Protein AF-A0A7Y2HQN2-F1 (afdb_monomer)

Solvent-accessible surface area (backbone atoms only — not comparable to full-atom values): 9182 Å² total; per-residue (Å²): 140,83,82,82,76,82,76,82,73,78,76,77,78,77,54,69,66,60,56,53,52,50,49,52,53,46,50,50,53,46,52,68,67,55,56,72,78,70,80,63,46,67,68,32,53,52,52,37,49,53,52,49,52,53,38,50,61,58,30,72,74,42,89,48,68,68,63,28,50,49,42,54,53,52,41,52,52,50,35,51,51,44,44,53,50,34,40,52,52,49,23,64,76,67,78,47,62,66,75,50,74,56,49,37,50,27,48,68,38,24,48,61,37,50,51,49,43,55,53,47,50,55,52,33,58,77,64,71,42,63,86,51,46,66,61,50,50,53,52,33,49,51,52,14,50,54,49,21,49,74,58,57,77,74,90,70,84,73,90,126

Structure (mmCIF, N/CA/C/O backbone):
data_AF-A0A7Y2HQN2-F1
#
_entry.id   AF-A0A7Y2HQN2-F1
#
loop_
_atom_site.group_PDB
_atom_site.id
_atom_site.type_symbol
_atom_site.label_atom_id
_atom_site.label_alt_id
_atom_site.label_comp_id
_atom_site.label_asym_id
_atom_site.label_entity_id
_atom_site.label_seq_id
_atom_site.pdbx_PDB_ins_code
_atom_site.Cartn_x
_atom_site.Cartn_y
_atom_site.Cartn_z
_atom_site.occupancy
_atom_site.B_iso_or_equiv
_atom_site.auth_seq_id
_atom_site.auth_comp_id
_atom_site.auth_asym_id
_atom_site.auth_atom_id
_atom_site.pdbx_PDB_model_num
ATOM 1 N N . MET A 1 1 ? -13.494 41.776 67.941 1.00 45.44 1 MET A N 1
ATOM 2 C CA . MET A 1 1 ? -14.643 41.095 67.309 1.00 45.44 1 MET A CA 1
ATOM 3 C C . MET A 1 1 ? -14.095 40.234 66.183 1.00 45.44 1 MET A C 1
ATOM 5 O O . MET A 1 1 ? -13.772 40.758 65.129 1.00 45.44 1 MET A O 1
ATOM 9 N N . THR A 1 2 ? -13.854 38.953 66.448 1.00 55.62 2 THR A N 1
ATOM 10 C CA . THR A 1 2 ? -13.328 37.986 65.476 1.00 55.62 2 THR A CA 1
ATOM 11 C C . THR A 1 2 ? -14.497 37.174 64.927 1.00 55.62 2 THR A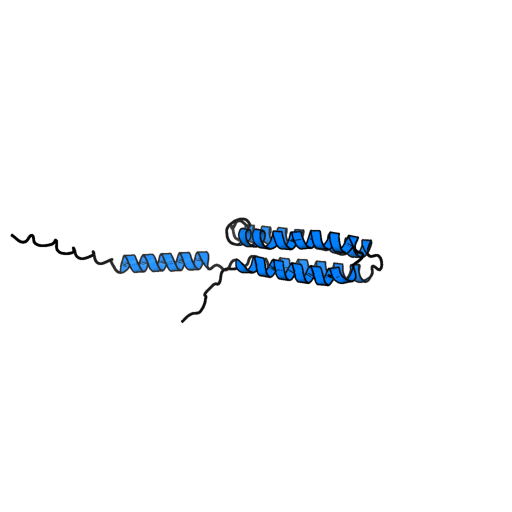 C 1
ATOM 13 O O . THR A 1 2 ? -15.167 36.468 65.675 1.00 55.62 2 THR A O 1
ATOM 16 N N . HIS A 1 3 ? -14.778 37.320 63.631 1.00 57.00 3 HIS A N 1
ATOM 17 C CA . HIS A 1 3 ? -15.749 36.482 62.929 1.00 57.00 3 HIS A CA 1
ATOM 18 C C . HIS A 1 3 ? -15.254 35.024 62.923 1.00 57.00 3 HIS A C 1
ATOM 20 O O . HIS A 1 3 ? -14.113 34.795 62.516 1.00 57.00 3 HIS A O 1
ATOM 26 N N . PRO A 1 4 ? -16.060 34.038 63.355 1.00 65.94 4 PRO A N 1
ATOM 27 C CA . PRO A 1 4 ? -15.708 32.637 63.178 1.00 65.94 4 PRO A CA 1
ATOM 28 C C . PRO A 1 4 ? -15.770 32.282 61.687 1.00 65.94 4 PRO A C 1
ATOM 30 O O . PRO A 1 4 ? -16.770 32.541 61.016 1.00 65.94 4 PRO A O 1
ATOM 33 N N . SER A 1 5 ? -14.683 31.710 61.167 1.00 67.25 5 SER A N 1
ATOM 34 C CA . SER A 1 5 ? -14.619 31.164 59.810 1.00 67.25 5 SER A CA 1
ATOM 35 C C . SER A 1 5 ? -15.662 30.052 59.633 1.00 67.25 5 SER A C 1
ATOM 37 O O . SER A 1 5 ? -15.847 29.260 60.561 1.00 67.25 5 SER A O 1
ATOM 39 N N . PRO A 1 6 ? -16.329 29.951 58.468 1.00 64.25 6 PRO A N 1
ATOM 40 C CA . PRO A 1 6 ? -17.262 28.865 58.206 1.00 64.25 6 PRO A CA 1
ATOM 41 C C . PRO A 1 6 ? -16.527 27.524 58.287 1.00 64.25 6 PRO A C 1
ATOM 43 O O . PRO A 1 6 ? -15.493 27.319 57.649 1.00 64.25 6 PRO A O 1
ATOM 46 N N . THR A 1 7 ? -17.058 26.621 59.106 1.00 64.88 7 THR A N 1
ATOM 47 C CA . THR A 1 7 ? -16.627 25.228 59.192 1.00 64.88 7 THR A CA 1
ATOM 48 C C . THR A 1 7 ? -16.753 24.577 57.811 1.00 64.88 7 THR A C 1
ATOM 50 O O . THR A 1 7 ? -17.809 24.705 57.187 1.00 64.88 7 THR A O 1
ATOM 53 N N . PRO A 1 8 ? -15.716 23.883 57.304 1.00 61.28 8 PRO A N 1
ATOM 54 C CA . PRO A 1 8 ? -15.841 23.118 56.072 1.00 61.28 8 PRO A CA 1
ATOM 55 C C . PRO A 1 8 ? -16.943 22.073 56.266 1.00 61.28 8 PRO A C 1
ATOM 57 O O . PRO A 1 8 ? -16.873 21.244 57.175 1.00 61.28 8 PRO A O 1
ATOM 60 N N . THR A 1 9 ? -17.989 22.147 55.446 1.00 61.47 9 THR A N 1
ATOM 61 C CA . THR A 1 9 ? -19.031 21.126 55.395 1.00 61.47 9 THR A CA 1
ATOM 62 C C . THR A 1 9 ? -18.380 19.781 55.062 1.00 61.47 9 THR A C 1
ATOM 64 O O . THR A 1 9 ? -17.557 19.720 54.143 1.00 61.47 9 THR A O 1
ATOM 67 N N . PRO A 1 10 ? -18.700 18.699 55.797 1.00 61.03 10 PRO A N 1
ATOM 68 C CA . PRO A 1 10 ? -18.227 17.366 55.455 1.00 61.03 10 PRO A CA 1
ATOM 69 C C . PRO A 1 10 ? -18.631 17.062 54.014 1.00 61.03 10 PRO A C 1
ATOM 71 O O . PRO A 1 10 ? -19.803 17.185 53.661 1.00 61.03 10 PRO A O 1
ATOM 74 N N . SER A 1 11 ? -17.657 16.712 53.177 1.00 62.47 11 SER A N 1
ATOM 75 C CA . SER A 1 11 ? -17.930 16.199 51.838 1.00 62.47 11 SER A CA 1
ATOM 76 C C . SER A 1 11 ? -18.812 14.965 51.997 1.00 62.47 11 SER A C 1
ATOM 78 O O . SER A 1 11 ? -18.449 14.030 52.712 1.00 62.47 11 SER A O 1
ATOM 80 N N . GLU A 1 12 ? -19.994 15.006 51.387 1.00 61.25 12 GLU A N 1
ATOM 81 C CA . GLU A 1 12 ? -20.959 13.913 51.403 1.00 61.25 12 GLU A CA 1
ATOM 82 C C . GLU A 1 12 ? -20.238 12.605 51.027 1.00 61.25 12 GLU A C 1
ATOM 84 O O . GLU A 1 12 ? -19.568 12.562 49.987 1.00 61.25 12 GLU A O 1
ATOM 89 N N . PRO A 1 13 ? -20.264 11.565 51.883 1.00 63.03 13 PRO A N 1
ATOM 90 C CA . PRO A 1 13 ? -19.539 10.335 51.616 1.00 63.03 13 PRO A CA 1
ATOM 91 C C . PRO A 1 13 ? -20.116 9.712 50.350 1.00 63.03 13 PRO A C 1
ATOM 93 O O . PRO A 1 13 ? -21.251 9.244 50.350 1.00 63.03 13 PRO A O 1
ATOM 96 N N . ILE A 1 14 ? -19.342 9.722 49.265 1.00 60.88 14 ILE A N 1
ATOM 97 C CA . ILE A 1 14 ? -19.719 9.058 48.017 1.00 60.88 14 ILE A CA 1
ATOM 98 C C . ILE A 1 14 ? -20.062 7.610 48.367 1.00 60.88 14 ILE A C 1
ATOM 100 O O . ILE A 1 14 ? -19.206 6.874 48.872 1.00 60.88 14 ILE A O 1
ATOM 104 N N . ALA A 1 15 ? -21.312 7.210 48.131 1.00 75.25 15 ALA A N 1
ATOM 105 C CA . ALA A 1 15 ? -21.757 5.859 48.410 1.00 75.25 15 ALA A CA 1
ATOM 106 C C . ALA A 1 15 ? -20.872 4.884 47.619 1.00 75.25 15 ALA A C 1
ATOM 108 O O . ALA A 1 15 ? -20.712 5.012 46.406 1.00 75.25 15 ALA A O 1
ATOM 109 N N . LEU A 1 16 ? -20.279 3.898 48.299 1.00 71.25 16 LEU A N 1
ATOM 110 C CA . LEU A 1 16 ? -19.400 2.884 47.692 1.00 71.25 16 LEU A CA 1
ATOM 111 C C . LEU A 1 16 ? -20.021 2.225 46.442 1.00 71.25 16 LEU A C 1
ATOM 113 O O . LEU A 1 16 ? -19.297 1.854 45.519 1.00 71.25 16 LEU A O 1
ATOM 117 N N . GLY A 1 17 ? -21.356 2.133 46.390 1.00 77.19 17 GLY A N 1
ATOM 118 C CA . GLY A 1 17 ? -22.111 1.643 45.236 1.00 77.19 17 GLY A CA 1
ATOM 119 C C . GLY A 1 17 ? -21.999 2.520 43.984 1.00 77.19 17 GLY A C 1
ATOM 120 O O . GLY A 1 17 ? -21.856 1.974 42.891 1.00 77.19 17 GLY A O 1
ATOM 121 N N . ASP A 1 18 ? -21.980 3.849 44.122 1.00 78.69 18 ASP A N 1
ATOM 122 C CA . ASP A 1 18 ? -21.851 4.770 42.983 1.00 78.69 18 ASP A CA 1
ATOM 123 C C . ASP A 1 18 ? -20.459 4.666 42.352 1.00 78.69 18 ASP A C 1
ATOM 125 O O . ASP A 1 18 ? -20.328 4.582 41.129 1.00 78.69 18 ASP A O 1
ATOM 129 N N . ARG A 1 19 ? -19.417 4.553 43.189 1.00 78.75 19 ARG A N 1
ATOM 130 C CA . ARG A 1 19 ? -18.039 4.330 42.726 1.00 78.75 19 ARG A CA 1
ATOM 131 C C . ARG A 1 19 ? -17.888 2.979 42.022 1.00 78.75 19 ARG A C 1
ATOM 133 O O . ARG A 1 19 ? -17.346 2.935 40.923 1.00 78.75 19 ARG A O 1
ATOM 140 N N . ALA A 1 20 ? -18.429 1.902 42.593 1.00 88.38 20 ALA A N 1
ATOM 141 C CA . ALA A 1 20 ? -18.385 0.578 41.969 1.00 88.38 20 ALA A CA 1
ATOM 142 C C . ALA A 1 20 ? -19.127 0.541 40.617 1.00 88.38 20 ALA A C 1
ATOM 144 O O . ALA A 1 20 ? -18.653 -0.067 39.655 1.00 88.38 20 ALA A O 1
ATOM 145 N N . MET A 1 21 ? -20.272 1.222 40.509 1.00 88.56 21 MET A N 1
ATOM 146 C CA . MET A 1 21 ? -21.022 1.336 39.254 1.00 88.56 21 MET A CA 1
ATOM 147 C C . MET A 1 21 ? -20.285 2.156 38.192 1.00 88.56 21 MET A C 1
ATOM 149 O O . MET A 1 21 ? -20.352 1.831 36.999 1.00 88.56 21 MET A O 1
ATOM 153 N N . ASP A 1 22 ? -19.571 3.204 38.594 1.00 87.62 22 ASP A N 1
ATOM 154 C CA . ASP A 1 22 ? -18.729 3.979 37.688 1.00 87.62 22 ASP A CA 1
ATOM 155 C C . ASP A 1 22 ? -17.500 3.196 37.223 1.00 87.62 22 ASP A C 1
ATOM 157 O O . ASP A 1 22 ? -17.196 3.233 36.026 1.00 87.62 22 ASP A O 1
ATOM 161 N N . ASP A 1 23 ? -16.883 2.400 38.099 1.00 88.69 23 ASP A N 1
ATOM 162 C CA . ASP A 1 23 ? -15.777 1.501 37.756 1.00 88.69 23 ASP A CA 1
ATOM 163 C C . ASP A 1 23 ? -16.221 0.418 36.762 1.00 88.69 23 ASP A C 1
ATOM 165 O O . ASP A 1 23 ? -15.562 0.200 35.743 1.00 88.69 23 ASP A O 1
ATOM 169 N N . LEU A 1 24 ? -17.391 -0.202 36.961 1.00 90.94 24 LEU A N 1
ATOM 170 C CA . LEU A 1 24 ? -17.957 -1.161 36.002 1.00 90.94 24 LEU A CA 1
ATOM 171 C C . LEU A 1 24 ? -18.272 -0.502 34.651 1.00 90.94 24 LEU A C 1
ATOM 173 O O . LEU A 1 24 ? -17.972 -1.065 33.592 1.00 90.94 24 LEU A O 1
ATOM 177 N N . ARG A 1 25 ? -18.833 0.717 34.658 1.00 89.25 25 ARG A N 1
ATOM 178 C CA . ARG A 1 25 ? -19.063 1.498 33.428 1.00 89.25 25 ARG A CA 1
ATOM 179 C C . ARG A 1 25 ? -17.755 1.905 32.761 1.00 89.25 25 ARG A C 1
ATOM 181 O O . ARG A 1 25 ? -17.722 2.030 31.534 1.00 89.25 25 ARG A O 1
ATOM 188 N N . TYR A 1 26 ? -16.700 2.157 33.528 1.00 84.69 26 TYR A N 1
ATOM 189 C CA . TYR A 1 26 ? -15.369 2.451 33.014 1.00 84.69 26 TYR A CA 1
ATOM 190 C C . TYR A 1 26 ? -14.733 1.207 32.389 1.00 84.69 26 TYR A C 1
ATOM 192 O O . TYR A 1 26 ? -14.306 1.289 31.239 1.00 84.69 26 TYR A O 1
ATOM 200 N N . ILE A 1 27 ? -14.742 0.055 33.068 1.00 84.81 27 ILE A N 1
ATOM 201 C CA . ILE A 1 27 ? -14.246 -1.228 32.540 1.00 84.81 27 ILE A CA 1
ATOM 202 C C . ILE A 1 27 ? -14.989 -1.588 31.260 1.00 84.81 27 ILE A C 1
ATOM 204 O O . ILE A 1 27 ? -14.349 -1.841 30.246 1.00 84.81 27 ILE A O 1
ATOM 208 N N . ARG A 1 28 ? -16.325 -1.525 31.257 1.00 83.12 28 ARG A N 1
ATOM 209 C CA . ARG A 1 28 ? -17.130 -1.813 30.064 1.00 83.12 28 ARG A CA 1
ATOM 210 C C . ARG A 1 28 ? -16.776 -0.886 28.906 1.00 83.12 28 ARG A C 1
ATOM 212 O O . ARG A 1 28 ? -16.476 -1.373 27.823 1.00 83.12 28 ARG A O 1
ATOM 219 N N . ARG A 1 29 ? -16.712 0.431 29.138 1.00 80.12 29 ARG A N 1
ATOM 220 C CA . ARG A 1 29 ? -16.284 1.395 28.108 1.00 80.1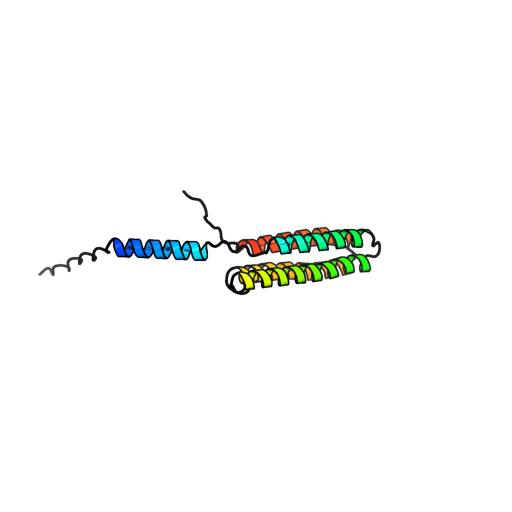2 29 ARG A CA 1
ATOM 221 C C . ARG A 1 29 ? -14.841 1.159 27.662 1.00 80.12 29 ARG A C 1
ATOM 223 O O . ARG A 1 29 ? -14.514 1.409 26.508 1.00 80.12 29 ARG A O 1
ATOM 230 N N . THR A 1 30 ? -13.971 0.695 28.553 1.00 74.06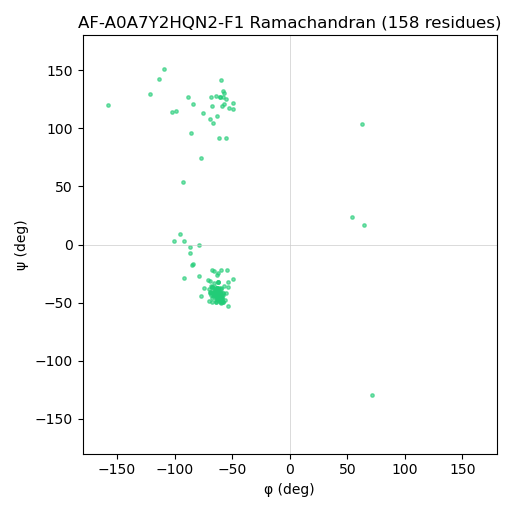 30 THR A N 1
ATOM 231 C CA . THR A 1 30 ? -12.568 0.387 28.251 1.00 74.06 30 THR A CA 1
ATOM 232 C C . THR A 1 30 ? -12.446 -0.908 27.455 1.00 74.06 30 THR A C 1
ATOM 234 O O . THR A 1 30 ? -11.671 -0.938 26.513 1.00 74.06 30 THR A O 1
ATOM 237 N N . MET A 1 31 ? -13.257 -1.931 27.729 1.00 71.69 31 MET A N 1
ATOM 238 C CA . MET A 1 31 ? -13.352 -3.158 26.929 1.00 71.69 31 MET A CA 1
ATOM 239 C C . MET A 1 31 ? -13.999 -2.899 25.563 1.00 71.69 31 MET A C 1
ATOM 241 O O . MET A 1 31 ? -13.504 -3.387 24.551 1.00 71.69 31 MET A O 1
ATOM 245 N N . GLU A 1 32 ? -15.054 -2.083 25.510 1.00 67.44 32 GLU A N 1
ATOM 246 C CA . GLU A 1 32 ? -15.716 -1.661 24.267 1.00 67.44 32 GLU A CA 1
ATOM 247 C C . GLU A 1 32 ? -14.765 -0.841 23.376 1.00 67.44 32 GLU A C 1
ATOM 249 O O . GLU A 1 32 ? -14.751 -1.022 22.160 1.00 67.44 32 GLU A O 1
ATOM 254 N N . ARG A 1 33 ? -13.913 0.013 23.965 1.00 61.16 33 ARG A N 1
ATOM 255 C CA . ARG A 1 33 ? -12.836 0.733 23.250 1.00 61.16 33 ARG A CA 1
ATOM 256 C C . ARG A 1 33 ? -11.594 -0.125 22.986 1.00 61.16 33 ARG A C 1
ATOM 258 O O . ARG A 1 33 ? -10.846 0.164 22.058 1.00 61.16 33 ARG A O 1
ATOM 265 N N . GLY A 1 34 ? -11.365 -1.129 23.827 1.00 54.12 34 GLY A N 1
ATOM 266 C CA . GLY A 1 34 ? -10.213 -2.029 23.837 1.00 54.12 34 GLY A CA 1
ATOM 267 C C . GLY A 1 34 ? -10.370 -3.240 22.925 1.00 54.12 34 GLY A C 1
ATOM 268 O O . GLY A 1 34 ? -9.424 -4.013 22.794 1.00 54.12 34 GLY A O 1
ATOM 269 N N . GLN A 1 35 ? -11.524 -3.392 22.262 1.00 52.09 35 GLN A N 1
ATOM 270 C CA . GLN A 1 35 ? -11.660 -4.203 21.054 1.00 52.09 35 GLN A CA 1
ATOM 271 C C . GLN A 1 35 ? -10.631 -3.692 20.043 1.00 52.09 35 GLN A C 1
ATOM 273 O O . GLN A 1 35 ? -10.862 -2.725 19.315 1.00 52.09 35 GLN A O 1
ATOM 278 N N . ALA A 1 36 ? -9.450 -4.312 20.085 1.00 51.88 36 ALA A N 1
ATOM 279 C CA . ALA A 1 36 ? -8.294 -3.952 19.298 1.00 51.88 36 ALA A CA 1
ATOM 280 C C . ALA A 1 36 ? -8.738 -3.822 17.847 1.00 51.88 36 ALA A C 1
ATOM 282 O O . ALA A 1 36 ? -9.220 -4.777 17.231 1.00 51.88 36 ALA A O 1
ATOM 283 N N . PHE A 1 37 ? -8.618 -2.606 17.325 1.00 50.75 37 PHE A N 1
ATOM 284 C CA . PHE A 1 37 ? -8.905 -2.297 15.941 1.00 50.75 37 PHE A CA 1
ATOM 285 C C . PHE A 1 37 ? -7.941 -3.134 15.095 1.00 50.75 37 PHE A C 1
ATOM 287 O O . PHE A 1 37 ? -6.812 -2.737 14.825 1.00 50.75 37 PHE A O 1
ATOM 294 N N . THR A 1 38 ? -8.356 -4.334 14.695 1.00 55.75 38 THR A N 1
ATOM 295 C CA . THR A 1 38 ? -7.609 -5.154 13.742 1.00 55.75 38 THR A CA 1
ATOM 296 C C . THR A 1 38 ? -7.878 -4.541 12.372 1.00 55.75 38 THR A C 1
ATOM 298 O O . THR A 1 38 ? -8.717 -5.014 11.607 1.00 55.75 38 THR A O 1
ATOM 301 N N . ALA A 1 39 ? -7.240 -3.397 12.113 1.00 53.53 39 ALA A N 1
ATOM 302 C CA . ALA A 1 39 ? -7.541 -2.491 11.005 1.00 53.53 39 ALA A CA 1
ATOM 303 C C . ALA A 1 39 ? -7.515 -3.176 9.627 1.00 53.53 39 ALA A C 1
ATOM 305 O O . ALA A 1 39 ? -8.175 -2.710 8.701 1.00 53.53 39 ALA A O 1
ATOM 306 N N . VAL A 1 40 ? -6.821 -4.313 9.503 1.00 59.44 40 VAL A N 1
ATOM 307 C CA . VAL A 1 40 ? -6.663 -5.049 8.248 1.00 59.44 40 VAL A CA 1
ATOM 308 C C . VAL A 1 40 ? -7.212 -6.482 8.383 1.00 59.44 40 VAL A C 1
ATOM 310 O O . VAL A 1 40 ? -6.895 -7.186 9.345 1.00 59.44 40 VAL A O 1
ATOM 313 N N . PRO A 1 41 ? -8.079 -6.949 7.466 1.00 72.12 41 PRO A N 1
ATOM 314 C CA . PRO A 1 41 ? -8.497 -8.349 7.398 1.00 72.12 41 PRO A CA 1
ATOM 315 C C . PRO A 1 41 ? -7.312 -9.234 6.984 1.00 72.12 41 PRO A C 1
ATOM 317 O O . PRO A 1 41 ? -6.799 -9.078 5.879 1.00 72.12 41 PRO A O 1
ATOM 320 N N . GLY A 1 42 ? -6.909 -10.190 7.829 1.00 79.88 42 GLY A N 1
ATOM 321 C CA . GLY A 1 42 ? -5.766 -11.076 7.547 1.00 79.88 42 GLY A CA 1
ATOM 322 C C . GLY A 1 42 ? -5.889 -11.827 6.215 1.00 79.88 42 GLY A C 1
ATOM 323 O O . GLY A 1 42 ? -4.950 -11.842 5.429 1.00 79.88 42 GLY A O 1
ATOM 324 N N . TRP A 1 43 ? -7.083 -12.338 5.897 1.00 83.81 43 TRP A N 1
ATOM 325 C CA . TRP A 1 43 ? -7.368 -12.987 4.609 1.00 83.81 43 TRP A CA 1
ATOM 326 C C . TRP A 1 43 ? -7.213 -12.060 3.398 1.00 83.81 43 TRP A C 1
ATOM 328 O O . TRP A 1 43 ? -6.797 -12.516 2.338 1.00 83.81 43 TRP A O 1
ATOM 338 N N . GLY A 1 44 ? -7.503 -10.762 3.552 1.00 87.00 44 GLY A N 1
ATOM 339 C CA . GLY A 1 44 ? -7.239 -9.777 2.501 1.00 87.00 44 GLY A CA 1
ATOM 340 C C . GLY A 1 44 ? -5.740 -9.629 2.244 1.00 87.00 44 GLY A C 1
ATOM 341 O O . GLY A 1 44 ? -5.323 -9.579 1.095 1.00 87.00 44 GLY A O 1
ATOM 342 N N . GLY A 1 45 ? -4.931 -9.644 3.310 1.00 89.81 45 GLY A N 1
ATOM 343 C CA . GLY A 1 45 ? -3.468 -9.666 3.222 1.00 89.81 45 GLY A CA 1
ATOM 344 C C . GLY A 1 45 ? -2.931 -10.885 2.475 1.00 89.81 45 GLY A C 1
ATOM 345 O O . GLY A 1 45 ? -2.105 -10.737 1.582 1.00 89.81 45 GLY A O 1
ATOM 346 N N . VAL A 1 46 ? -3.449 -12.077 2.785 1.00 93.81 46 VAL A N 1
ATOM 347 C CA . VAL A 1 46 ? -3.071 -13.316 2.081 1.00 93.81 46 VAL A CA 1
ATOM 348 C C . VAL A 1 46 ? -3.427 -13.235 0.594 1.00 93.81 46 VAL A C 1
ATOM 350 O O . VAL A 1 46 ? -2.592 -13.558 -0.245 1.00 93.81 46 VAL A O 1
ATOM 353 N N . ALA A 1 47 ? -4.629 -12.756 0.255 1.00 93.38 47 ALA A N 1
ATOM 354 C CA . ALA A 1 47 ? -5.050 -12.589 -1.136 1.00 93.38 47 ALA A CA 1
ATOM 355 C C . ALA A 1 47 ? -4.147 -11.613 -1.911 1.00 93.38 47 ALA A C 1
ATOM 357 O O . ALA A 1 47 ? -3.690 -11.969 -2.993 1.00 93.38 47 ALA A O 1
ATOM 358 N N . MET A 1 48 ? -3.831 -10.445 -1.335 1.00 94.75 48 MET A N 1
ATOM 359 C CA . MET A 1 48 ? -2.879 -9.490 -1.927 1.00 94.75 48 MET A CA 1
ATOM 360 C C . MET A 1 48 ? -1.480 -10.102 -2.103 1.00 94.75 48 MET A C 1
ATOM 362 O O . MET A 1 48 ? -0.818 -9.866 -3.104 1.00 94.75 48 MET A O 1
ATOM 366 N N . GLY A 1 49 ? -1.020 -10.918 -1.149 1.00 94.19 49 GLY A N 1
ATOM 367 C CA . GLY A 1 49 ? 0.263 -11.613 -1.268 1.00 94.19 49 GLY A CA 1
ATOM 368 C C . GLY A 1 49 ? 0.286 -12.622 -2.420 1.00 94.19 49 GLY A C 1
ATOM 369 O O . GLY A 1 49 ? 1.265 -12.693 -3.156 1.00 94.19 49 GLY A O 1
ATOM 370 N N . MET A 1 50 ? -0.798 -13.378 -2.615 1.00 97.31 50 MET A N 1
ATOM 371 C CA . MET A 1 50 ? -0.895 -14.339 -3.719 1.00 97.31 50 MET A CA 1
ATOM 372 C C . MET A 1 50 ? -0.911 -13.655 -5.091 1.00 97.31 50 MET A C 1
ATOM 374 O O . MET A 1 50 ? -0.244 -14.138 -6.006 1.00 97.31 50 MET A O 1
ATOM 378 N N . THR A 1 51 ? -1.629 -12.535 -5.240 1.00 96.81 51 THR A N 1
ATOM 379 C CA . THR A 1 51 ? -1.623 -11.765 -6.495 1.00 96.81 51 THR A CA 1
ATOM 380 C C . THR A 1 51 ? -0.243 -11.168 -6.761 1.00 96.81 51 THR A C 1
ATOM 382 O O . THR A 1 51 ? 0.283 -11.332 -7.861 1.00 96.81 51 THR A O 1
ATOM 385 N N . ALA A 1 52 ? 0.420 -10.639 -5.729 1.00 96.25 52 ALA A N 1
ATOM 386 C CA . ALA A 1 52 ? 1.771 -10.100 -5.845 1.00 96.25 52 ALA A CA 1
ATOM 387 C C . ALA A 1 52 ? 2.806 -11.161 -6.249 1.00 96.25 52 ALA A C 1
ATOM 389 O O . ALA A 1 52 ? 3.684 -10.883 -7.064 1.00 96.25 52 ALA A O 1
ATOM 390 N N . LEU A 1 53 ? 2.698 -12.390 -5.733 1.00 97.62 53 LEU A N 1
ATOM 391 C CA . LEU A 1 53 ? 3.557 -13.500 -6.160 1.00 97.62 53 LEU A CA 1
ATOM 392 C C . LEU A 1 53 ? 3.329 -13.863 -7.632 1.00 97.62 53 LEU A C 1
ATOM 394 O O . LEU A 1 53 ? 4.295 -14.064 -8.366 1.00 97.62 53 LEU A O 1
ATOM 398 N N . ALA A 1 54 ? 2.073 -13.906 -8.084 1.00 96.88 54 ALA A N 1
ATOM 399 C CA . ALA A 1 54 ? 1.763 -14.140 -9.493 1.00 96.88 54 ALA A CA 1
ATOM 400 C C . ALA A 1 54 ? 2.328 -13.019 -10.384 1.00 96.88 54 ALA A C 1
ATOM 402 O O . ALA A 1 54 ? 2.969 -13.301 -11.398 1.00 96.88 54 ALA A O 1
ATOM 403 N N . ALA A 1 55 ? 2.164 -11.759 -9.977 1.00 96.88 55 ALA A N 1
ATOM 404 C CA . ALA A 1 55 ? 2.728 -10.606 -10.670 1.00 96.88 55 ALA A CA 1
ATOM 405 C C . ALA A 1 55 ? 4.261 -10.658 -10.727 1.00 96.88 55 ALA A C 1
ATOM 407 O O . ALA A 1 55 ? 4.831 -10.402 -11.783 1.00 96.88 55 ALA A O 1
ATOM 408 N N . ALA A 1 56 ? 4.929 -11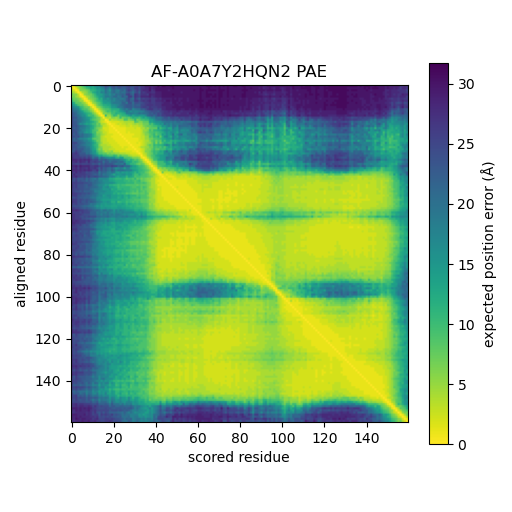.061 -9.642 1.00 96.06 56 ALA A N 1
ATOM 409 C CA . ALA A 1 56 ? 6.382 -11.208 -9.604 1.00 96.06 56 ALA A CA 1
ATOM 410 C C . ALA A 1 56 ? 6.886 -12.260 -10.606 1.00 96.06 56 ALA A C 1
ATOM 412 O O . ALA A 1 56 ? 7.858 -12.007 -11.318 1.00 96.06 56 ALA A O 1
ATOM 413 N N . VAL A 1 57 ? 6.204 -13.408 -10.717 1.00 97.12 57 VAL A N 1
ATOM 414 C CA . VAL A 1 57 ? 6.533 -14.443 -11.716 1.00 97.12 57 VAL A CA 1
ATOM 415 C C . VAL A 1 57 ? 6.362 -13.908 -13.140 1.00 97.12 57 VAL A C 1
ATOM 417 O O . VAL A 1 57 ? 7.207 -14.153 -13.999 1.00 97.12 57 VAL A O 1
ATOM 420 N N . ILE A 1 58 ? 5.298 -13.140 -13.394 1.00 96.31 58 ILE A N 1
ATOM 421 C CA . ILE A 1 58 ? 5.053 -12.526 -14.706 1.00 96.31 58 ILE A CA 1
ATOM 422 C C . ILE A 1 58 ? 6.114 -11.462 -15.020 1.00 96.31 58 ILE A C 1
ATOM 424 O O . ILE A 1 58 ? 6.627 -11.428 -16.139 1.00 96.31 58 ILE A O 1
ATOM 428 N N . ALA A 1 59 ? 6.446 -10.606 -14.050 1.00 95.31 59 ALA A N 1
ATOM 429 C CA . ALA A 1 59 ? 7.402 -9.512 -14.195 1.00 95.31 59 ALA A CA 1
ATOM 430 C C . ALA A 1 59 ? 8.835 -10.019 -14.395 1.00 95.31 59 ALA A C 1
ATOM 432 O O . ALA A 1 59 ? 9.563 -9.450 -15.202 1.00 95.31 59 ALA A O 1
ATOM 433 N N . TRP A 1 60 ? 9.223 -11.118 -13.736 1.00 93.75 60 TRP A N 1
ATOM 434 C CA . TRP A 1 60 ? 10.534 -11.755 -13.924 1.00 93.75 60 TRP A CA 1
ATOM 435 C C . TRP A 1 60 ? 10.816 -12.078 -15.399 1.00 93.75 60 TRP A C 1
ATOM 437 O O . TRP A 1 60 ? 11.946 -11.962 -15.864 1.00 93.75 60 TRP A O 1
ATOM 447 N N . GLY A 1 61 ? 9.789 -12.476 -16.154 1.00 92.25 61 GLY A N 1
ATOM 448 C CA . GLY A 1 61 ? 9.914 -12.801 -17.576 1.00 92.25 61 GLY A CA 1
ATOM 449 C C . GLY A 1 61 ? 9.955 -11.594 -18.520 1.00 92.25 61 GLY A C 1
ATOM 450 O O . GLY A 1 61 ? 10.009 -11.792 -19.733 1.00 92.25 61 GLY A O 1
ATOM 451 N N . ARG A 1 62 ? 9.877 -10.354 -18.017 1.00 92.94 62 ARG A N 1
ATOM 452 C CA . ARG A 1 62 ? 9.844 -9.135 -18.839 1.00 92.94 62 ARG A CA 1
ATOM 453 C C . ARG A 1 62 ? 11.207 -8.448 -18.839 1.00 92.94 62 ARG A C 1
ATOM 455 O O . ARG A 1 62 ? 11.637 -7.929 -17.820 1.00 92.94 62 ARG A O 1
ATOM 462 N N . SER A 1 63 ? 11.857 -8.419 -20.004 1.00 90.56 63 SER A N 1
ATOM 463 C CA . SER A 1 63 ? 13.104 -7.666 -20.231 1.00 90.56 63 SER A CA 1
ATOM 464 C C . SER A 1 63 ? 12.868 -6.199 -20.599 1.00 90.56 63 SER A C 1
ATOM 466 O O . SER A 1 63 ? 13.789 -5.396 -20.532 1.00 90.56 63 SER A O 1
ATOM 468 N N . ASP A 1 64 ? 11.647 -5.866 -21.014 1.00 94.50 64 ASP A N 1
ATOM 469 C CA . ASP A 1 64 ? 11.223 -4.508 -21.339 1.00 94.50 64 ASP A CA 1
ATOM 470 C C . ASP A 1 64 ? 10.791 -3.761 -20.058 1.00 94.50 64 ASP A C 1
ATOM 472 O O . ASP A 1 64 ? 9.861 -4.234 -19.387 1.00 94.50 64 ASP A O 1
ATOM 476 N N . PRO A 1 65 ? 11.429 -2.624 -19.706 1.00 93.12 65 PRO A N 1
ATOM 477 C CA . PRO A 1 65 ? 11.076 -1.831 -18.528 1.00 93.12 65 PRO A CA 1
ATOM 478 C C . PRO A 1 65 ? 9.614 -1.370 -18.515 1.00 93.12 65 PRO A C 1
ATOM 480 O O . PRO A 1 65 ? 8.994 -1.361 -17.447 1.00 93.12 65 PRO A O 1
ATOM 483 N N . ASP A 1 66 ? 9.040 -1.040 -19.677 1.00 94.19 66 ASP A N 1
ATOM 484 C CA . ASP A 1 66 ? 7.658 -0.552 -19.794 1.00 94.19 66 ASP A CA 1
ATOM 485 C C . ASP A 1 66 ? 6.673 -1.666 -19.430 1.00 94.19 66 ASP A C 1
ATOM 487 O O . ASP A 1 66 ? 5.783 -1.492 -18.585 1.00 94.19 66 ASP A O 1
ATOM 491 N N . ALA A 1 67 ? 6.859 -2.849 -20.020 1.00 95.75 67 ALA A N 1
ATOM 492 C CA . ALA A 1 67 ? 6.077 -4.032 -19.689 1.00 95.75 67 ALA A CA 1
ATOM 493 C C . ALA A 1 67 ? 6.274 -4.470 -18.230 1.00 95.75 67 ALA A C 1
ATOM 495 O O . ALA A 1 67 ? 5.298 -4.841 -17.573 1.00 95.75 67 ALA A O 1
ATOM 496 N N . TRP A 1 68 ? 7.504 -4.416 -17.710 1.00 96.81 68 TRP A N 1
ATOM 497 C CA . TRP A 1 68 ? 7.807 -4.745 -16.315 1.00 96.81 68 TRP A CA 1
ATOM 498 C C . TRP A 1 68 ? 7.065 -3.815 -15.347 1.00 96.81 68 TRP A C 1
ATOM 500 O O . TRP A 1 68 ? 6.362 -4.291 -14.451 1.00 96.81 68 TRP A O 1
ATOM 510 N N . LEU A 1 69 ? 7.142 -2.497 -15.560 1.00 95.56 69 LEU A N 1
ATOM 511 C CA . LEU A 1 69 ? 6.458 -1.520 -14.714 1.00 95.56 69 LEU A CA 1
ATOM 512 C C . LEU A 1 69 ? 4.935 -1.655 -14.828 1.00 95.56 69 LEU A C 1
ATOM 514 O O . LEU A 1 69 ? 4.233 -1.580 -13.820 1.00 95.56 69 LEU A O 1
ATOM 518 N N . THR A 1 70 ? 4.417 -1.903 -16.032 1.00 96.81 70 THR A N 1
ATOM 519 C CA . THR A 1 70 ? 2.978 -2.093 -16.257 1.00 96.81 70 THR A CA 1
ATOM 520 C C . THR A 1 70 ? 2.426 -3.250 -15.424 1.00 96.81 70 THR A C 1
ATOM 522 O O . THR A 1 70 ? 1.364 -3.105 -14.818 1.00 96.81 70 THR A O 1
ATOM 525 N N . VAL A 1 71 ? 3.151 -4.372 -15.325 1.00 97.62 71 VAL A N 1
ATOM 526 C CA . VAL A 1 71 ? 2.753 -5.509 -14.473 1.00 97.62 71 VAL A CA 1
ATOM 527 C C . VAL A 1 71 ? 2.626 -5.078 -13.011 1.00 97.62 71 VAL A C 1
ATOM 529 O O . VAL A 1 71 ? 1.612 -5.368 -12.376 1.00 97.62 71 VAL A O 1
ATOM 532 N N . TRP A 1 72 ? 3.603 -4.332 -12.489 1.00 97.12 72 TRP A N 1
ATOM 533 C CA . TRP A 1 72 ? 3.568 -3.841 -11.109 1.00 97.12 72 TRP A CA 1
ATOM 534 C C . TRP A 1 72 ? 2.467 -2.811 -10.857 1.00 97.12 72 TRP A C 1
ATOM 536 O O . TRP A 1 72 ? 1.848 -2.839 -9.795 1.00 97.12 72 TRP A O 1
ATOM 546 N N . LEU A 1 73 ? 2.175 -1.929 -11.816 1.00 96.50 73 LEU A N 1
ATOM 547 C CA . LEU A 1 73 ? 1.079 -0.960 -11.694 1.00 96.50 73 LEU A CA 1
ATOM 548 C C . LEU A 1 73 ? -0.293 -1.644 -11.709 1.00 96.50 73 LEU A C 1
ATOM 550 O O . LEU A 1 73 ? -1.173 -1.280 -10.923 1.00 96.50 73 LEU A O 1
ATOM 554 N N . VAL A 1 74 ? -0.470 -2.653 -12.566 1.00 97.88 74 VAL A N 1
ATOM 555 C CA . VAL A 1 74 ? -1.687 -3.476 -12.594 1.00 97.88 74 VAL A CA 1
ATOM 556 C C . VAL A 1 74 ? -1.849 -4.234 -11.278 1.00 97.88 74 VAL A C 1
ATOM 558 O O . VAL A 1 74 ? -2.935 -4.213 -10.696 1.00 97.88 74 VAL A O 1
ATOM 561 N N . GLU A 1 75 ? -0.776 -4.839 -10.767 1.00 97.56 75 GLU A N 1
ATOM 562 C CA . GLU A 1 75 ? -0.801 -5.521 -9.472 1.00 97.56 75 GLU A CA 1
ATOM 563 C C . GLU A 1 75 ? -1.102 -4.556 -8.323 1.00 97.56 75 GLU A C 1
ATOM 565 O O . GLU A 1 75 ? -1.933 -4.858 -7.472 1.00 97.56 75 GLU A O 1
ATOM 570 N N . ALA A 1 76 ? -0.505 -3.362 -8.309 1.00 95.44 76 ALA A N 1
ATOM 571 C CA . ALA A 1 76 ? -0.791 -2.355 -7.293 1.00 95.44 76 ALA A CA 1
ATOM 572 C C . ALA A 1 76 ? -2.282 -1.976 -7.282 1.00 95.44 76 ALA A C 1
ATOM 574 O O . ALA A 1 76 ? -2.898 -1.900 -6.215 1.00 95.44 76 ALA A O 1
ATOM 575 N N . ALA A 1 77 ? -2.893 -1.793 -8.457 1.00 96.56 77 ALA A N 1
ATOM 576 C CA . ALA A 1 77 ? -4.327 -1.535 -8.572 1.00 96.56 77 ALA A CA 1
ATOM 577 C C . ALA A 1 77 ? -5.174 -2.726 -8.081 1.00 96.56 77 ALA A C 1
ATOM 579 O O . ALA A 1 77 ? -6.154 -2.525 -7.353 1.00 96.56 77 ALA A O 1
ATOM 580 N N . ALA A 1 78 ? -4.784 -3.958 -8.426 1.00 96.88 78 ALA A N 1
ATOM 581 C CA . ALA A 1 78 ? -5.448 -5.176 -7.966 1.00 96.88 78 ALA A CA 1
ATOM 582 C C . ALA A 1 78 ? -5.364 -5.327 -6.438 1.00 96.88 78 ALA A C 1
ATOM 584 O O . ALA A 1 78 ? -6.390 -5.519 -5.779 1.00 96.88 78 ALA A O 1
ATOM 585 N N . ALA A 1 79 ? -4.179 -5.143 -5.854 1.00 94.88 79 ALA A N 1
ATOM 586 C CA . ALA A 1 79 ? -3.955 -5.193 -4.415 1.00 94.88 79 ALA A CA 1
ATOM 587 C C . ALA A 1 79 ? -4.775 -4.125 -3.674 1.00 94.88 79 ALA A C 1
ATOM 589 O O . ALA A 1 79 ? -5.432 -4.432 -2.678 1.00 94.88 79 ALA A O 1
ATOM 590 N N . ILE A 1 80 ? -4.835 -2.889 -4.188 1.00 92.56 80 ILE A N 1
ATOM 591 C CA . ILE A 1 80 ? -5.698 -1.834 -3.630 1.00 92.56 80 ILE A CA 1
ATOM 592 C C . ILE A 1 80 ? -7.171 -2.261 -3.671 1.00 92.56 80 ILE A C 1
ATOM 594 O O . ILE A 1 80 ? -7.880 -2.107 -2.671 1.00 92.56 80 ILE A O 1
ATOM 598 N N . ALA A 1 81 ? -7.647 -2.826 -4.783 1.00 94.44 81 ALA A N 1
ATOM 599 C CA . ALA A 1 81 ? -9.025 -3.298 -4.899 1.00 94.44 81 ALA A CA 1
ATOM 600 C C . ALA A 1 81 ? -9.334 -4.423 -3.893 1.00 94.44 81 ALA A C 1
ATOM 602 O O . ALA A 1 81 ? -10.356 -4.369 -3.197 1.00 94.44 81 ALA A O 1
ATOM 603 N N . VAL A 1 82 ? -8.437 -5.403 -3.745 1.00 93.31 82 VAL A N 1
ATOM 604 C CA . VAL A 1 82 ? -8.550 -6.481 -2.747 1.00 93.31 82 VAL A CA 1
ATOM 605 C C . VAL A 1 82 ? -8.544 -5.911 -1.325 1.00 93.31 82 VAL A C 1
ATOM 607 O O . VAL A 1 82 ? -9.417 -6.240 -0.521 1.00 93.31 82 VAL A O 1
ATOM 610 N N . GLY A 1 83 ? -7.625 -4.998 -1.013 1.00 89.38 83 GLY A N 1
ATOM 611 C CA . GLY A 1 83 ? -7.539 -4.350 0.294 1.00 89.38 83 GLY A CA 1
ATOM 612 C C . GLY A 1 83 ? -8.814 -3.578 0.643 1.00 89.38 83 GLY A C 1
ATOM 613 O O . GLY A 1 83 ? -9.410 -3.796 1.701 1.00 89.38 83 GLY A O 1
ATOM 614 N N . VAL A 1 84 ? -9.297 -2.729 -0.268 1.00 88.31 84 VAL A N 1
ATOM 615 C CA . VAL A 1 84 ? -10.523 -1.936 -0.076 1.00 88.31 84 VAL A CA 1
ATOM 616 C C . VAL A 1 84 ? -11.748 -2.836 0.075 1.00 88.31 84 VAL A C 1
ATOM 618 O O . VAL A 1 84 ? -12.575 -2.604 0.962 1.00 88.31 84 VAL A O 1
ATOM 621 N N . THR A 1 85 ? -11.887 -3.867 -0.759 1.00 90.31 85 THR A N 1
ATOM 622 C CA . THR A 1 85 ? -13.023 -4.799 -0.677 1.00 90.31 85 THR A CA 1
ATOM 623 C C . THR A 1 85 ? -13.000 -5.598 0.620 1.00 90.31 85 THR A C 1
ATOM 625 O O . THR A 1 85 ? -14.034 -5.681 1.288 1.00 90.31 85 THR A O 1
ATOM 628 N N . ALA A 1 86 ? -11.837 -6.100 1.038 1.00 88.81 86 ALA A N 1
ATOM 629 C CA . ALA A 1 86 ? -11.681 -6.836 2.285 1.00 88.81 86 ALA A CA 1
ATOM 630 C C . ALA A 1 86 ? -11.983 -5.948 3.506 1.00 88.81 86 ALA A C 1
ATOM 632 O O . ALA A 1 86 ? -12.722 -6.363 4.404 1.00 88.81 86 ALA A O 1
ATOM 633 N N . ILE A 1 87 ? -11.472 -4.711 3.532 1.00 84.50 87 ILE A N 1
ATOM 634 C CA . ILE A 1 87 ? -11.748 -3.739 4.601 1.00 84.50 87 ILE A CA 1
ATOM 635 C C . ILE A 1 87 ? -13.249 -3.420 4.658 1.00 84.50 87 ILE A C 1
ATOM 637 O O . ILE A 1 87 ? -13.852 -3.469 5.732 1.00 84.50 87 ILE A O 1
ATOM 641 N N . ARG A 1 88 ? -13.887 -3.165 3.507 1.00 84.31 88 ARG A N 1
ATOM 642 C CA . ARG A 1 88 ? -15.340 -2.923 3.425 1.00 84.31 88 ARG A CA 1
ATOM 643 C C . ARG A 1 88 ? -16.160 -4.139 3.852 1.00 84.31 88 ARG A C 1
ATOM 645 O O . ARG A 1 88 ? -17.211 -3.972 4.467 1.00 84.31 88 ARG A O 1
ATOM 652 N N . ALA A 1 89 ? -15.733 -5.352 3.507 1.00 85.00 89 ALA A N 1
ATOM 653 C CA . ALA A 1 89 ? -16.406 -6.583 3.913 1.00 85.00 89 ALA A CA 1
ATOM 654 C C . ALA A 1 89 ? -16.317 -6.785 5.431 1.00 85.00 89 ALA A C 1
ATOM 656 O O . ALA A 1 89 ? -17.320 -7.108 6.067 1.00 85.00 89 ALA A O 1
ATOM 657 N N . LYS A 1 90 ? -15.146 -6.527 6.023 1.00 81.00 90 LYS A N 1
ATOM 658 C CA . LYS A 1 90 ? -14.943 -6.603 7.473 1.00 81.00 90 LYS A CA 1
ATOM 659 C C . LYS A 1 90 ? -15.776 -5.564 8.218 1.00 81.00 90 LYS A C 1
ATOM 661 O O . LYS A 1 90 ? -16.525 -5.936 9.109 1.00 81.00 90 LYS A O 1
ATOM 666 N N . ALA A 1 91 ? -15.724 -4.303 7.803 1.00 78.69 91 ALA A N 1
ATOM 667 C CA . ALA A 1 91 ? -16.492 -3.227 8.426 1.00 78.69 91 ALA A CA 1
ATOM 668 C C . ALA A 1 91 ? -18.007 -3.483 8.404 1.00 78.69 91 ALA A C 1
ATOM 670 O O . ALA A 1 91 ? -18.676 -3.316 9.420 1.00 78.69 91 ALA A O 1
ATOM 671 N N . ARG A 1 92 ? -18.532 -3.996 7.280 1.00 81.00 92 ARG A N 1
ATOM 672 C CA . ARG A 1 92 ? -19.940 -4.411 7.175 1.00 81.00 92 ARG A CA 1
ATOM 673 C C . ARG A 1 92 ? -20.300 -5.535 8.148 1.00 81.00 92 ARG A C 1
ATOM 675 O O . ARG A 1 92 ? -21.352 -5.465 8.769 1.00 81.00 92 ARG A O 1
ATOM 682 N N . ARG A 1 93 ? -19.431 -6.539 8.316 1.00 78.31 93 ARG A N 1
ATOM 683 C CA . ARG A 1 93 ? -19.639 -7.631 9.288 1.00 78.31 93 ARG A CA 1
ATOM 684 C C . ARG A 1 93 ? -19.533 -7.161 10.741 1.00 78.31 93 ARG A C 1
ATOM 686 O O . ARG A 1 93 ? -20.195 -7.719 11.603 1.00 78.31 93 ARG A O 1
ATOM 693 N N . SER A 1 94 ? -18.705 -6.154 11.007 1.00 72.94 94 SER A N 1
ATOM 694 C CA . SER A 1 94 ? -18.468 -5.602 12.344 1.00 72.94 94 SER A CA 1
ATOM 695 C C . SER A 1 94 ? -19.466 -4.517 12.764 1.00 72.94 94 SER A C 1
ATOM 697 O O . SER A 1 94 ? -19.395 -4.061 13.899 1.00 72.94 94 SER A O 1
ATOM 699 N N . GLY A 1 95 ? -20.346 -4.054 11.867 1.00 66.75 95 GLY A N 1
ATOM 700 C CA . GLY A 1 95 ? -21.255 -2.934 12.142 1.00 66.75 95 GLY A CA 1
ATOM 701 C C . GLY A 1 95 ? -20.544 -1.593 12.379 1.00 66.75 95 GLY A C 1
ATOM 702 O O . GLY A 1 95 ? -21.140 -0.668 12.922 1.00 66.75 95 GLY A O 1
ATOM 703 N N . THR A 1 96 ? -19.269 -1.473 11.993 1.00 67.56 96 THR A N 1
ATOM 704 C CA . THR A 1 96 ? -18.450 -0.269 12.191 1.00 67.56 96 THR A CA 1
ATOM 705 C C . THR A 1 96 ? -18.181 0.435 10.864 1.00 67.56 96 THR A C 1
ATOM 707 O O . THR A 1 96 ? -18.128 -0.188 9.805 1.00 67.56 96 THR A O 1
ATOM 710 N N . SER A 1 97 ? -17.996 1.759 10.892 1.00 61.97 97 SER A N 1
ATOM 711 C CA . SER A 1 97 ? -17.603 2.515 9.697 1.00 61.97 97 SER A CA 1
ATOM 712 C C . SER A 1 97 ? -16.080 2.559 9.554 1.00 61.97 97 SER A C 1
ATOM 714 O O . SER A 1 97 ? -15.376 3.011 10.459 1.00 61.97 97 SER A O 1
ATOM 716 N N . VAL A 1 98 ? -15.581 2.160 8.375 1.00 60.31 98 VAL A N 1
ATOM 717 C CA . VAL A 1 98 ? -14.153 2.187 7.985 1.00 60.31 98 VAL A CA 1
ATOM 718 C C . VAL A 1 98 ? -13.525 3.576 8.177 1.00 60.31 98 VAL A C 1
ATOM 720 O O . VAL A 1 98 ? -12.345 3.701 8.493 1.00 60.31 98 VAL A O 1
ATOM 723 N N . LEU A 1 99 ? -14.325 4.629 7.988 1.00 63.62 99 LEU A N 1
ATOM 724 C CA . LEU A 1 99 ? -13.897 6.032 7.961 1.00 63.62 99 LEU A CA 1
ATOM 725 C C . LEU A 1 99 ? -14.050 6.743 9.316 1.00 63.62 99 LEU A C 1
ATOM 727 O O . LEU A 1 99 ? -13.869 7.959 9.401 1.00 63.62 99 LEU A O 1
ATOM 731 N N . THR A 1 100 ? -14.368 6.010 10.384 1.00 61.59 100 THR A N 1
ATOM 732 C CA . THR A 1 100 ? -14.515 6.564 11.740 1.00 61.59 100 THR A CA 1
ATOM 733 C C . THR A 1 100 ? -13.427 6.030 12.675 1.00 61.59 100 THR A C 1
ATOM 735 O O . THR A 1 100 ? -13.014 4.878 12.575 1.00 61.59 100 THR A O 1
ATOM 738 N N . GLY A 1 101 ? -12.916 6.874 13.578 1.00 69.94 101 GLY A N 1
ATOM 739 C CA . GLY A 1 101 ? -11.926 6.460 14.580 1.00 69.94 101 GLY A CA 1
ATOM 740 C C . GLY A 1 101 ? -10.528 6.170 14.011 1.00 69.94 101 GLY A C 1
ATOM 741 O O . GLY A 1 101 ? -9.942 7.011 13.326 1.00 69.94 101 GLY A O 1
ATOM 742 N N . ALA A 1 102 ? -9.965 5.004 14.344 1.00 67.94 102 ALA A N 1
ATOM 743 C CA . ALA A 1 102 ? -8.579 4.633 14.037 1.00 67.94 102 ALA A CA 1
ATOM 744 C C . ALA A 1 102 ? -8.313 4.431 12.532 1.00 67.94 102 ALA A C 1
ATOM 746 O O . ALA A 1 102 ? -7.262 4.840 12.043 1.00 67.94 102 ALA A O 1
ATOM 747 N N . GLY A 1 103 ? -9.281 3.892 11.776 1.00 73.25 103 GLY A N 1
ATOM 748 C CA . GLY A 1 103 ? -9.141 3.663 10.330 1.00 73.25 103 GLY A CA 1
ATOM 749 C C . GLY A 1 103 ? -8.920 4.948 9.522 1.00 73.25 103 GLY A C 1
ATOM 750 O O . GLY A 1 103 ? -8.091 4.979 8.614 1.00 73.25 103 GLY A O 1
ATOM 751 N N . ARG A 1 104 ? -9.582 6.052 9.901 1.00 76.56 104 ARG A N 1
ATOM 752 C CA . ARG A 1 104 ? -9.372 7.365 9.265 1.00 76.56 104 ARG A CA 1
ATOM 753 C C . ARG A 1 104 ? -7.973 7.911 9.529 1.00 76.56 104 ARG A C 1
ATOM 755 O O . ARG A 1 104 ? -7.357 8.453 8.620 1.00 76.56 104 ARG A O 1
ATOM 762 N N . LYS A 1 105 ? -7.483 7.777 10.765 1.00 77.25 105 LYS A N 1
ATOM 763 C CA . LYS A 1 105 ? -6.133 8.222 11.143 1.00 77.25 105 LYS A CA 1
ATOM 764 C C . LYS A 1 105 ? -5.068 7.411 10.405 1.00 77.25 105 LYS A C 1
ATOM 766 O O . LYS A 1 105 ? -4.171 8.005 9.829 1.00 77.25 105 LYS A O 1
ATOM 771 N N . PHE A 1 106 ? -5.247 6.089 10.320 1.00 80.94 106 PHE A N 1
ATOM 772 C CA . PHE A 1 106 ? -4.403 5.217 9.502 1.00 80.94 106 PHE A CA 1
ATOM 773 C C . PHE A 1 106 ? -4.325 5.714 8.052 1.00 80.94 106 PHE A C 1
ATOM 775 O O . PHE A 1 106 ? -3.229 5.944 7.551 1.00 80.94 106 PHE A O 1
ATOM 782 N N . LEU A 1 107 ? -5.472 5.949 7.396 1.00 83.31 107 LEU A N 1
ATOM 783 C CA . LEU A 1 107 ? -5.497 6.448 6.015 1.00 83.31 107 LEU A CA 1
ATOM 784 C C . LEU A 1 107 ? -4.795 7.804 5.875 1.00 83.31 107 LEU A C 1
ATOM 786 O O . LEU A 1 107 ? -3.990 7.973 4.965 1.00 83.31 107 LEU A O 1
ATOM 790 N N . LEU A 1 108 ? -5.089 8.757 6.766 1.00 85.56 108 LEU A N 1
ATOM 791 C CA . LEU A 1 108 ? -4.513 10.106 6.725 1.00 85.56 108 LEU A CA 1
ATOM 792 C C . LEU A 1 108 ? -2.991 10.110 6.918 1.00 85.56 108 LEU A C 1
ATOM 794 O O . LEU A 1 108 ? -2.329 11.015 6.422 1.00 85.56 108 LEU A O 1
ATOM 798 N N . SER A 1 109 ? -2.438 9.111 7.603 1.00 85.00 109 SER A N 1
ATOM 799 C CA . SER A 1 109 ? -0.991 8.966 7.799 1.00 85.00 109 SER A CA 1
ATOM 800 C C . SER A 1 109 ? -0.316 8.108 6.735 1.00 85.00 109 SER A C 1
ATOM 802 O O . SER A 1 109 ? 0.846 8.339 6.420 1.00 85.00 109 SER A O 1
ATOM 804 N N . PHE A 1 110 ? -1.040 7.154 6.151 1.00 86.62 110 PHE A N 1
ATOM 805 C CA . PHE A 1 110 ? -0.540 6.305 5.074 1.00 86.62 110 PHE A CA 1
ATOM 806 C C . PHE A 1 110 ? -0.509 7.037 3.722 1.00 86.62 110 PHE A C 1
ATOM 808 O O . PHE A 1 110 ? 0.478 6.961 2.993 1.00 86.62 110 PHE A O 1
ATOM 815 N N . LEU A 1 111 ? -1.578 7.770 3.384 1.00 89.44 111 LEU A N 1
ATOM 816 C CA . LEU A 1 111 ? -1.769 8.405 2.072 1.00 89.44 111 LEU A CA 1
ATOM 817 C C . LEU A 1 111 ? -0.650 9.378 1.664 1.00 89.44 111 LEU A C 1
ATOM 819 O O . LEU A 1 111 ? -0.239 9.305 0.506 1.00 89.44 111 LEU A O 1
ATOM 823 N N . PRO A 1 112 ? -0.126 10.262 2.538 1.00 90.69 112 PRO A N 1
ATOM 824 C CA . PRO A 1 112 ? 0.954 11.168 2.150 1.00 90.69 112 PRO A CA 1
ATOM 825 C C . PRO A 1 112 ? 2.213 10.417 1.699 1.00 90.69 112 PRO A C 1
ATOM 827 O O . PRO A 1 112 ? 2.762 10.713 0.639 1.00 90.69 112 PRO A O 1
ATOM 830 N N . ALA A 1 113 ? 2.626 9.399 2.460 1.00 90.00 113 ALA A N 1
ATOM 831 C CA . ALA A 1 113 ? 3.796 8.588 2.139 1.00 90.00 113 ALA A CA 1
ATOM 832 C C . ALA A 1 113 ? 3.558 7.719 0.890 1.00 90.00 113 ALA A C 1
ATOM 834 O O . ALA A 1 113 ? 4.407 7.678 0.002 1.00 90.00 113 ALA A O 1
ATOM 835 N N . ALA A 1 114 ? 2.369 7.127 0.742 1.00 88.81 114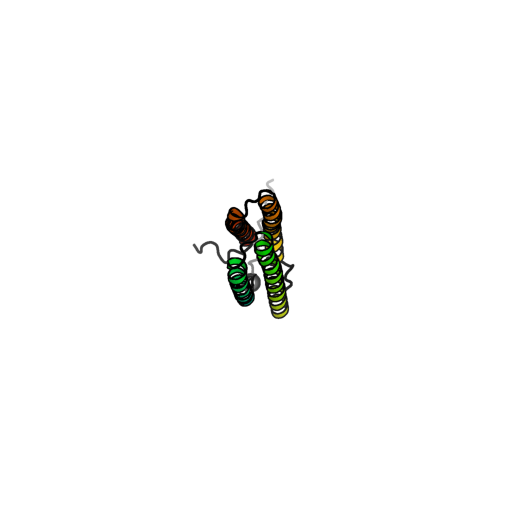 ALA A N 1
ATOM 836 C CA . ALA A 1 114 ? 1.996 6.403 -0.474 1.00 88.81 114 ALA A CA 1
ATOM 837 C C . ALA A 1 114 ? 2.012 7.305 -1.724 1.00 88.81 114 ALA A C 1
ATOM 839 O O . ALA A 1 114 ? 2.515 6.907 -2.774 1.00 88.81 114 ALA A O 1
ATOM 840 N N . THR A 1 115 ? 1.524 8.543 -1.603 1.00 93.06 115 THR A N 1
ATOM 841 C CA . THR A 1 115 ? 1.549 9.534 -2.693 1.00 93.06 115 THR A CA 1
ATOM 842 C C . THR A 1 115 ? 2.983 9.893 -3.079 1.00 93.06 115 THR A C 1
ATOM 844 O O . THR A 1 115 ? 3.296 9.974 -4.267 1.00 93.06 115 THR A O 1
ATOM 847 N N . ALA A 1 116 ? 3.880 10.032 -2.098 1.00 94.19 116 ALA A N 1
ATOM 848 C CA . ALA A 1 116 ? 5.304 10.215 -2.364 1.00 94.19 116 ALA A CA 1
ATOM 849 C C . ALA A 1 116 ? 5.897 9.035 -3.157 1.00 94.19 116 ALA A C 1
ATOM 851 O O . ALA A 1 116 ? 6.693 9.263 -4.061 1.00 94.19 116 ALA A O 1
ATOM 852 N N . GLY A 1 117 ? 5.463 7.797 -2.896 1.00 94.00 117 GLY A N 1
ATOM 853 C CA . GLY A 1 117 ? 5.861 6.613 -3.670 1.00 94.00 117 GLY A CA 1
ATOM 854 C C . GLY A 1 117 ? 5.449 6.664 -5.141 1.00 94.00 117 GLY A C 1
ATOM 855 O O . GLY A 1 117 ? 6.244 6.313 -6.014 1.00 94.00 117 GLY A O 1
ATOM 856 N N . VAL A 1 118 ? 4.243 7.157 -5.437 1.00 94.50 118 VAL A N 1
ATOM 857 C CA . VAL A 1 118 ? 3.770 7.346 -6.822 1.00 94.50 118 VAL A CA 1
ATOM 858 C C . VAL A 1 118 ? 4.623 8.389 -7.546 1.00 94.50 118 VAL A C 1
ATOM 860 O O . VAL A 1 118 ? 5.112 8.136 -8.647 1.00 94.50 118 VAL A O 1
ATOM 863 N N . LEU A 1 119 ? 4.855 9.540 -6.908 1.00 96.75 119 LEU A N 1
ATOM 864 C CA . LEU A 1 119 ? 5.698 10.601 -7.467 1.00 96.75 119 LEU A CA 1
ATOM 865 C C . LEU A 1 119 ? 7.143 10.129 -7.673 1.00 96.75 119 LEU A C 1
ATOM 867 O O . LEU A 1 119 ? 7.734 10.391 -8.721 1.00 96.75 119 LEU A O 1
ATOM 871 N N . LEU A 1 120 ? 7.688 9.388 -6.706 1.00 96.56 120 LEU A N 1
ATOM 872 C CA . LEU A 1 120 ? 9.029 8.815 -6.774 1.00 96.56 120 LEU A CA 1
ATOM 873 C C . LEU A 1 120 ? 9.153 7.793 -7.907 1.00 96.56 120 LEU A C 1
ATOM 875 O O . LEU A 1 120 ? 10.157 7.795 -8.610 1.00 96.56 120 LEU A O 1
ATOM 879 N N . THR A 1 121 ? 8.123 6.976 -8.137 1.00 96.25 121 THR A N 1
ATOM 880 C CA . THR A 1 121 ? 8.090 6.036 -9.269 1.00 96.25 121 THR A CA 1
ATOM 881 C C . THR A 1 121 ? 8.165 6.786 -10.597 1.00 96.25 121 THR A C 1
ATOM 883 O O . THR A 1 121 ? 8.980 6.438 -11.445 1.00 96.25 121 THR A O 1
ATOM 886 N N . GLY A 1 122 ? 7.394 7.868 -10.758 1.00 95.94 122 GLY A N 1
ATOM 887 C CA . GLY A 1 122 ? 7.466 8.716 -11.953 1.00 95.94 122 GLY A CA 1
ATOM 888 C C . GLY A 1 122 ? 8.826 9.404 -12.132 1.00 95.94 122 GLY A C 1
ATOM 88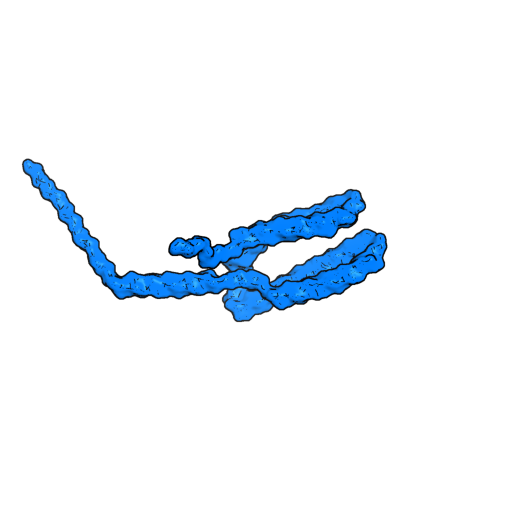9 O O . GLY A 1 122 ? 9.315 9.520 -13.254 1.00 95.94 122 GLY A O 1
ATOM 890 N N . ALA A 1 123 ? 9.465 9.831 -11.040 1.00 97.19 123 ALA A N 1
ATOM 891 C CA . ALA A 1 123 ? 10.798 10.431 -11.080 1.00 97.19 123 ALA A CA 1
ATOM 892 C C . ALA A 1 123 ? 11.884 9.416 -11.477 1.00 97.19 123 ALA A C 1
ATOM 894 O O . ALA A 1 123 ? 12.691 9.708 -12.356 1.00 97.19 123 ALA A O 1
ATOM 895 N N . LEU A 1 124 ? 11.870 8.220 -10.879 1.00 97.00 124 LEU A N 1
ATOM 896 C CA . LEU A 1 124 ? 12.799 7.134 -11.210 1.00 97.00 124 LEU A CA 1
ATOM 897 C C . LEU A 1 124 ? 12.597 6.633 -12.642 1.00 97.00 124 LEU A C 1
ATOM 899 O O . LEU A 1 124 ? 13.575 6.354 -13.327 1.00 97.00 124 LEU A O 1
ATOM 903 N N . TRP A 1 125 ? 11.346 6.591 -13.110 1.00 96.38 125 TRP A N 1
ATOM 904 C CA . TRP A 1 125 ? 11.013 6.236 -14.489 1.00 96.38 125 TRP A CA 1
ATOM 905 C C . TRP A 1 125 ? 11.666 7.191 -15.486 1.00 96.38 125 TRP A C 1
ATOM 907 O O . TRP A 1 125 ? 12.339 6.767 -16.418 1.00 96.38 125 TRP A O 1
ATOM 917 N N . ARG A 1 126 ? 11.519 8.500 -15.250 1.00 96.31 126 ARG A N 1
ATOM 918 C CA . ARG A 1 126 ? 12.121 9.544 -16.091 1.00 96.31 126 ARG A CA 1
ATOM 919 C C . ARG A 1 126 ? 13.647 9.571 -16.047 1.00 96.31 126 ARG A C 1
ATOM 921 O O . ARG A 1 126 ? 14.249 10.137 -16.950 1.00 96.31 126 ARG A O 1
ATOM 928 N N . ALA A 1 127 ? 14.243 9.043 -14.984 1.00 96.88 127 ALA A N 1
ATOM 929 C CA . ALA A 1 127 ? 15.687 8.953 -14.811 1.00 96.88 127 ALA A CA 1
ATOM 930 C C . ALA A 1 127 ? 16.270 7.627 -15.331 1.00 96.88 127 ALA A C 1
ATOM 932 O O . ALA A 1 127 ? 17.457 7.393 -15.129 1.00 96.88 127 ALA A O 1
ATOM 933 N N . GLU A 1 128 ? 15.444 6.755 -15.929 1.00 95.38 128 GLU A N 1
ATOM 934 C CA . GLU A 1 128 ? 15.818 5.400 -16.373 1.00 95.38 128 GLU A CA 1
ATOM 935 C C . GLU A 1 128 ? 16.441 4.540 -15.251 1.00 95.38 128 GLU A C 1
ATOM 937 O O . GLU A 1 128 ? 17.169 3.578 -15.483 1.00 95.38 128 GLU A O 1
ATOM 942 N N . ALA A 1 129 ? 16.135 4.869 -13.992 1.00 95.75 129 ALA A N 1
ATOM 943 C CA . ALA A 1 129 ? 16.716 4.251 -12.804 1.00 95.75 129 ALA A CA 1
ATOM 944 C C . ALA A 1 129 ? 15.852 3.081 -12.299 1.00 95.75 129 ALA A C 1
ATOM 946 O O . ALA A 1 129 ? 15.428 3.050 -11.137 1.00 95.75 129 ALA A O 1
ATOM 947 N N . TYR A 1 130 ? 15.554 2.130 -13.186 1.00 93.88 130 TYR A N 1
ATOM 948 C CA . TYR A 1 130 ? 14.599 1.042 -12.935 1.00 93.88 130 TYR A CA 1
ATOM 949 C C . TYR A 1 130 ? 15.036 0.108 -11.799 1.00 93.88 130 TYR A C 1
ATOM 951 O O . TYR A 1 130 ? 14.215 -0.274 -10.965 1.00 93.88 130 TYR A O 1
ATOM 959 N N . ASP A 1 131 ? 16.336 -0.170 -11.692 1.00 93.81 131 ASP A N 1
ATOM 960 C CA . ASP A 1 131 ? 16.903 -1.058 -10.667 1.00 93.81 131 ASP A CA 1
ATOM 961 C C . ASP A 1 131 ? 16.691 -0.542 -9.235 1.00 93.81 131 ASP A C 1
ATOM 963 O O . ASP A 1 131 ? 16.659 -1.315 -8.275 1.00 93.81 131 ASP A O 1
ATOM 967 N N . LEU A 1 132 ? 16.512 0.774 -9.073 1.00 95.69 132 LEU A N 1
ATOM 968 C CA . LEU A 1 132 ? 16.275 1.398 -7.771 1.00 95.69 132 LEU A CA 1
ATOM 969 C C . LEU A 1 132 ? 14.801 1.345 -7.353 1.00 95.69 132 LEU A C 1
ATOM 971 O O . LEU A 1 132 ? 14.500 1.528 -6.169 1.00 95.69 132 LEU A O 1
ATOM 975 N N . MET A 1 133 ? 13.878 1.092 -8.289 1.00 95.62 133 MET A N 1
ATOM 976 C CA . MET A 1 133 ? 12.439 1.136 -8.021 1.00 95.62 133 MET A CA 1
ATOM 977 C C . MET A 1 133 ? 11.997 0.143 -6.940 1.00 95.62 133 MET A C 1
ATOM 979 O O . MET A 1 133 ? 11.337 0.589 -6.000 1.00 95.62 133 MET A O 1
ATOM 983 N N . PRO A 1 134 ? 12.380 -1.153 -6.970 1.00 94.62 134 PRO A N 1
ATOM 984 C CA . PRO A 1 134 ? 11.944 -2.098 -5.942 1.00 94.62 134 PRO A CA 1
ATOM 985 C C . PRO A 1 134 ? 12.404 -1.690 -4.537 1.00 94.62 134 PRO A C 1
ATOM 987 O O . PRO A 1 134 ? 11.623 -1.728 -3.585 1.00 94.62 134 PRO A O 1
ATOM 990 N N . GLY A 1 135 ? 13.657 -1.239 -4.409 1.00 96.38 135 GLY A N 1
ATOM 991 C CA . GLY A 1 135 ? 14.203 -0.754 -3.140 1.00 96.38 135 GLY A CA 1
ATOM 992 C C . GLY A 1 135 ? 13.469 0.491 -2.640 1.00 96.38 135 GLY A C 1
ATOM 993 O O . GLY A 1 135 ? 13.074 0.558 -1.475 1.00 96.38 135 GLY A O 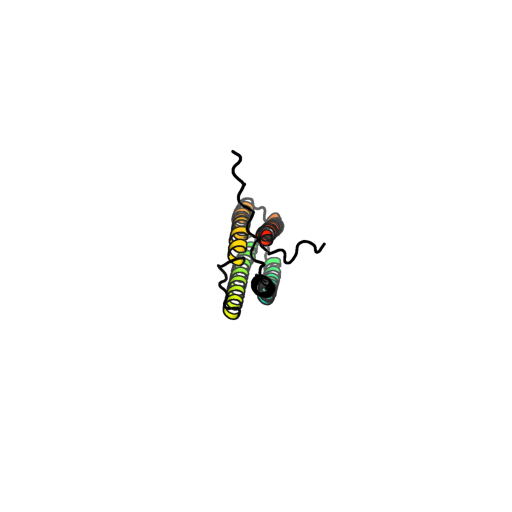1
ATOM 994 N N . ALA A 1 136 ? 13.214 1.449 -3.532 1.00 96.19 136 ALA A N 1
ATOM 995 C CA . ALA A 1 136 ? 12.458 2.656 -3.222 1.00 96.19 136 ALA A CA 1
ATOM 996 C C . ALA A 1 136 ? 11.018 2.345 -2.780 1.00 96.19 136 ALA A C 1
ATOM 998 O O . ALA A 1 136 ? 10.544 2.907 -1.789 1.00 96.19 136 ALA A O 1
ATOM 999 N N . TRP A 1 137 ? 10.331 1.422 -3.459 1.00 95.75 137 TRP A N 1
ATOM 1000 C CA . TRP A 1 137 ? 8.980 0.993 -3.092 1.00 95.75 137 TRP A CA 1
ATOM 1001 C C . TRP A 1 137 ? 8.934 0.372 -1.696 1.00 95.75 137 TRP A C 1
ATOM 1003 O O . TRP A 1 137 ? 8.064 0.736 -0.904 1.00 95.75 137 TRP A O 1
ATOM 1013 N N . LEU A 1 138 ? 9.886 -0.505 -1.358 1.00 95.12 138 LEU A N 1
ATOM 1014 C CA . LEU A 1 138 ? 9.971 -1.114 -0.026 1.00 95.12 138 LEU A CA 1
ATOM 1015 C C . LEU A 1 138 ? 10.231 -0.078 1.074 1.00 95.12 138 LEU A C 1
ATOM 1017 O O . LEU A 1 138 ? 9.613 -0.148 2.139 1.00 95.12 138 LEU A O 1
ATOM 1021 N N . LEU A 1 139 ? 11.095 0.908 0.814 1.00 96.00 139 LEU A N 1
ATOM 1022 C CA . LEU A 1 139 ? 11.358 2.000 1.754 1.00 96.00 139 LEU A CA 1
ATOM 1023 C C . LEU A 1 139 ? 10.111 2.855 1.985 1.00 96.00 139 LEU A C 1
ATOM 1025 O O . LEU A 1 139 ? 9.730 3.093 3.132 1.00 96.00 139 LEU A O 1
ATOM 1029 N N . VAL A 1 140 ? 9.441 3.281 0.910 1.00 95.38 140 VAL A N 1
ATOM 1030 C CA . VAL A 1 140 ? 8.218 4.087 1.014 1.00 95.38 140 VAL A CA 1
ATOM 1031 C C . VAL A 1 140 ? 7.101 3.303 1.697 1.00 95.38 140 VAL A C 1
ATOM 1033 O O . VAL A 1 140 ? 6.391 3.859 2.538 1.00 95.38 140 VAL A O 1
ATOM 1036 N N . TYR A 1 141 ? 6.961 2.011 1.397 1.00 91.81 141 TYR A N 1
ATOM 1037 C CA . TYR A 1 141 ? 6.037 1.128 2.102 1.00 91.81 141 TYR A CA 1
ATOM 1038 C C . TYR A 1 141 ? 6.343 1.090 3.604 1.00 91.81 141 TYR A C 1
ATOM 1040 O O . TYR A 1 141 ? 5.444 1.332 4.412 1.00 91.81 141 TYR A O 1
ATOM 1048 N N . GLY A 1 142 ? 7.607 0.877 3.984 1.00 91.75 142 GLY A N 1
ATOM 1049 C CA . GLY A 1 142 ? 8.043 0.881 5.381 1.00 91.75 142 GLY A CA 1
ATOM 1050 C C . GLY A 1 142 ? 7.702 2.190 6.097 1.00 91.75 142 GLY A C 1
ATOM 1051 O O . GLY A 1 142 ? 7.082 2.167 7.160 1.00 91.75 142 GLY A O 1
ATOM 1052 N N . VAL A 1 143 ? 8.013 3.334 5.481 1.00 93.19 143 VAL A N 1
ATOM 1053 C CA . VAL A 1 143 ? 7.672 4.665 6.015 1.00 93.19 143 VAL A CA 1
ATOM 1054 C C . VAL A 1 143 ? 6.159 4.833 6.165 1.00 93.19 143 VAL A C 1
ATOM 1056 O O . VAL A 1 143 ? 5.692 5.297 7.205 1.00 93.19 143 VAL A O 1
ATOM 1059 N N . SER A 1 144 ? 5.384 4.408 5.165 1.00 90.25 144 SER A N 1
ATOM 1060 C CA . SER A 1 144 ? 3.919 4.499 5.184 1.00 90.25 144 SER A CA 1
ATOM 1061 C C . SER A 1 144 ? 3.315 3.659 6.314 1.00 90.25 144 SER A C 1
ATOM 1063 O O . SER A 1 144 ? 2.427 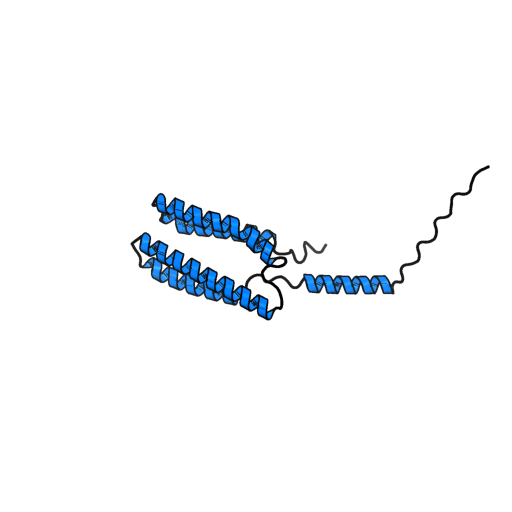4.127 7.029 1.00 90.25 144 SER A O 1
ATOM 1065 N N . VAL A 1 145 ? 3.813 2.434 6.516 1.00 86.62 145 VAL A N 1
ATOM 1066 C CA . VAL A 1 145 ? 3.359 1.529 7.583 1.00 86.62 145 VAL A CA 1
ATOM 1067 C C . VAL A 1 145 ? 3.748 2.055 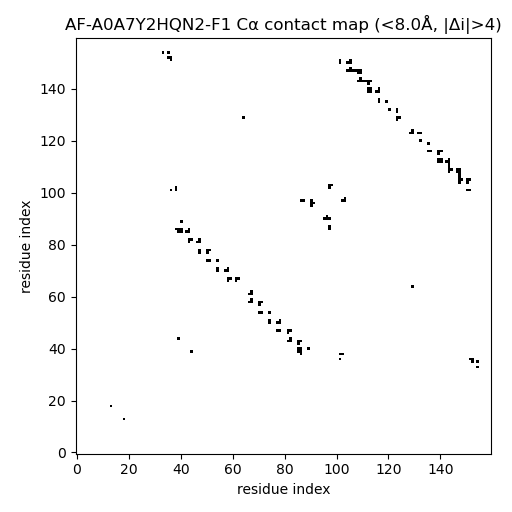8.960 1.00 86.62 145 VAL A C 1
ATOM 1069 O O . VAL A 1 145 ? 2.909 2.048 9.859 1.00 86.62 145 VAL A O 1
ATOM 1072 N N . VAL A 1 146 ? 4.975 2.553 9.135 1.00 88.69 146 VAL A N 1
ATOM 1073 C CA . VAL A 1 146 ? 5.417 3.151 10.405 1.00 88.69 146 VAL A CA 1
ATOM 1074 C C . VAL A 1 146 ? 4.568 4.376 10.740 1.00 88.69 146 VAL A C 1
ATOM 1076 O O . VAL A 1 146 ? 4.043 4.464 11.851 1.00 88.69 146 VAL A O 1
ATOM 1079 N N . ALA A 1 147 ? 4.354 5.277 9.775 1.00 87.69 147 ALA A N 1
ATOM 1080 C CA . ALA A 1 147 ? 3.518 6.463 9.953 1.00 87.69 147 ALA A CA 1
ATOM 1081 C C . ALA A 1 147 ? 2.082 6.089 10.347 1.00 87.69 147 ALA A C 1
ATOM 1083 O O . ALA A 1 147 ? 1.532 6.637 11.303 1.00 87.69 147 ALA A O 1
ATOM 1084 N N . ALA A 1 148 ? 1.485 5.116 9.662 1.00 82.94 148 ALA A N 1
ATOM 1085 C CA . ALA A 1 148 ? 0.129 4.666 9.952 1.00 82.94 148 ALA A CA 1
ATOM 1086 C C . ALA A 1 148 ? 0.027 3.878 11.276 1.00 82.94 148 ALA A C 1
ATOM 1088 O O . ALA A 1 148 ? -0.986 3.960 11.977 1.00 82.94 148 ALA A O 1
ATOM 1089 N N . GLY A 1 149 ? 1.096 3.174 11.659 1.00 76.38 149 GLY A N 1
ATOM 1090 C CA . GLY A 1 149 ? 1.225 2.418 12.904 1.00 76.38 149 GLY A CA 1
ATOM 1091 C C . GLY A 1 149 ? 1.270 3.288 14.161 1.00 76.38 149 GLY A C 1
ATOM 1092 O O . GLY A 1 149 ? 0.871 2.818 15.226 1.00 76.38 149 GLY A O 1
ATOM 1093 N N . THR A 1 150 ? 1.641 4.571 14.047 1.00 77.88 150 THR A N 1
ATOM 1094 C CA . THR A 1 150 ? 1.612 5.525 15.177 1.00 77.88 150 THR A CA 1
ATOM 1095 C C . THR A 1 150 ? 0.213 5.711 15.783 1.00 77.88 150 THR A C 1
ATOM 1097 O O . THR A 1 150 ? 0.085 6.084 16.948 1.00 77.88 150 THR A O 1
ATOM 1100 N N . PHE A 1 151 ? -0.843 5.401 15.022 1.00 65.88 151 PHE A N 1
ATOM 1101 C CA . PHE A 1 151 ? -2.239 5.491 15.458 1.00 65.88 151 PHE A CA 1
ATOM 1102 C C . PHE A 1 151 ? -2.850 4.147 15.872 1.00 65.88 151 PHE A C 1
ATOM 1104 O O . PHE A 1 151 ? -4.032 4.098 16.229 1.00 65.88 151 PHE A O 1
ATOM 1111 N N . SER A 1 152 ? -2.064 3.066 15.853 1.00 59.53 152 SER A N 1
ATOM 1112 C CA . SER A 1 152 ? -2.467 1.776 16.405 1.00 59.53 152 SER A CA 1
ATOM 1113 C C . SER A 1 152 ? -2.402 1.857 17.931 1.00 59.53 152 SER A C 1
ATOM 1115 O O . SER A 1 152 ? -1.341 2.068 18.513 1.00 59.53 152 SER A O 1
ATOM 1117 N N . VAL A 1 153 ? -3.560 1.779 18.587 1.00 53.38 153 VAL A N 1
ATOM 1118 C CA . VAL A 1 153 ? -3.691 2.057 20.022 1.00 53.38 153 VAL A CA 1
ATOM 1119 C C . VAL A 1 153 ? -2.822 1.092 20.829 1.00 53.38 153 VAL A C 1
ATOM 1121 O O . VAL A 1 153 ? -2.930 -0.125 20.694 1.00 53.38 153 VAL A O 1
ATOM 1124 N N . ARG A 1 154 ? -1.970 1.648 21.693 1.00 46.72 154 ARG A N 1
ATOM 1125 C CA . ARG A 1 154 ? -1.172 0.912 22.676 1.00 46.72 154 ARG A CA 1
ATOM 1126 C C . ARG A 1 154 ? -2.141 0.313 23.696 1.00 46.72 154 ARG A C 1
ATOM 1128 O O . ARG A 1 154 ? -2.691 1.056 24.502 1.00 46.72 154 ARG A O 1
ATOM 1135 N N . THR A 1 155 ? -2.404 -0.994 23.630 1.00 52.22 155 THR A N 1
ATOM 1136 C CA . THR A 1 155 ? -3.460 -1.610 24.453 1.00 52.22 155 THR A CA 1
ATOM 1137 C C . THR A 1 155 ? -3.170 -1.475 25.951 1.00 52.22 155 THR A C 1
ATOM 1139 O O . THR A 1 155 ? -4.107 -1.280 26.710 1.00 52.22 155 THR A O 1
ATOM 1142 N N . VAL A 1 156 ? -1.895 -1.475 26.370 1.00 49.31 156 VAL A N 1
ATOM 1143 C CA . VAL A 1 156 ? -1.438 -1.099 27.723 1.00 49.31 156 VAL A CA 1
ATOM 1144 C C . VAL A 1 156 ? 0.047 -0.693 27.643 1.00 49.31 156 VAL A C 1
ATOM 1146 O O . VAL A 1 156 ? 0.862 -1.515 27.218 1.00 49.31 156 VAL A O 1
ATOM 1149 N N . PRO A 1 157 ? 0.461 0.535 28.008 1.00 58.25 157 PRO A N 1
ATOM 1150 C CA . PRO A 1 157 ? 1.869 0.861 28.172 1.00 58.25 157 PRO A CA 1
ATOM 1151 C C . PRO A 1 157 ? 2.297 0.488 29.590 1.00 58.25 157 PRO A C 1
ATOM 1153 O O . PRO A 1 157 ? 2.115 1.290 30.489 1.00 58.25 157 PRO A O 1
ATOM 1156 N N . VAL A 1 158 ? 2.878 -0.703 29.759 1.00 53.59 158 VAL A N 1
ATOM 1157 C CA . VAL A 1 158 ? 3.593 -1.128 30.979 1.00 53.59 158 VAL A CA 1
ATOM 1158 C C . VAL A 1 158 ? 2.695 -1.199 32.228 1.00 53.59 158 VAL A C 1
ATOM 1160 O O . VAL A 1 158 ? 2.371 -0.191 32.844 1.00 53.59 158 VAL A O 1
ATOM 1163 N N . MET A 1 159 ? 2.314 -2.415 32.633 1.00 43.72 159 MET A N 1
ATOM 1164 C CA . MET A 1 159 ? 1.884 -2.645 34.015 1.00 43.72 159 MET A CA 1
ATOM 1165 C C . MET A 1 159 ? 3.121 -2.504 34.907 1.00 43.72 159 MET A C 1
ATOM 1167 O O . MET A 1 159 ? 4.032 -3.328 34.817 1.00 43.72 159 MET A O 1
ATOM 1171 N N . GLY A 1 160 ? 3.177 -1.417 35.673 1.00 50.09 160 GLY A N 1
ATOM 1172 C CA . GLY A 1 160 ? 3.886 -1.404 36.950 1.00 50.09 160 GLY A CA 1
ATOM 1173 C C . GLY A 1 160 ? 3.037 -2.092 38.005 1.00 50.09 160 GLY A C 1
ATOM 1174 O O . GLY A 1 160 ? 1.792 -1.990 37.890 1.00 50.09 160 GLY A O 1
#

Nearest PDB structures (foldseek):
  6o72-assembly1_A  TM=2.721E-01  e=6.836E+00  Parus major

Foldseek 3Di:
DDDDDDDPDPDDPDPPVVVVVVVVVVVVVLVVVLPFPPLFDVVLVVVLVVLVVVLVVVLVPDPDLVSNVVSVVVSVVVSVVSRVVRSVVVCVVVVHDCCDALNVQLCVQLVVLVVVLVVVVVVCVVVVVSVCNVVSNVVSNVNSCVRSCVSRDPSDDDDD

pLDDT: mean 81.92, std 15.34, range [43.72, 97.88]

Radius of gyration: 26.31 Å; Cα contacts (8 Å, |Δi|>4): 92; chains: 1; bounding box: 39×56×89 Å

Sequence (160 aa):
MTHPSPTPTPSEPIALGDRAMDDLRYIRRTMERGQAFTAVPGWGGVAMGMTALAAAVIAWGRSDPDAWLTVWLVEAAAAIAVGVTAIRAKARRSGTSVLTGAGRKFLLSFLPAATAGVLLTGALWRAEAYDLMPGAWLLVYGVSVVAAGTFSVRTVPVMG

Mean predicted aligned error: 11.35 Å

Secondary structure (DSSP, 8-state):
--PPPPPPPPPP---HHHHHHHHHHHHHHHHHHHS----S-HHHHHHHHHHHHHHHHHHHT--SHHHHHHHHHHHHHHHHHHHHHHHHHHHHHHT--TTSTHHHHHHHHHHHHHHHHHHHHHHHHHTT-GGGHHHHHHHHHHHHHHHHHTTS--S-S---